Protein AF-A0A7Y2K3S7-F1 (afdb_monomer)

Sequence (158 aa):
MGVATFWIYRFSRHPQYLGWITWSYGLLIYLIRNSSLVHFKLTYEVPSSLPWLLTSLVIICVSFLEEIKMRREFPKEYETYKKQAPFLFPIPRFVSKIITFPVKILFKKEQPESGKEVAIVFFVYLGILILLSLIFNAIDLMPRSGLWGFPKNVFPYL

Solvent-accessible surface area (backbone atoms only — not comparable to full-atom values): 9152 Å² total; per-residue (Å²): 139,79,87,81,62,67,75,66,34,43,57,6,67,38,51,69,59,46,49,51,49,53,49,54,50,52,49,52,54,50,49,65,76,46,44,87,79,50,88,73,81,71,75,70,94,64,34,70,25,52,66,56,52,52,51,47,52,51,52,52,44,52,51,46,52,48,52,41,49,45,44,70,77,36,52,72,63,42,56,54,48,58,75,67,20,36,67,57,56,87,65,59,70,69,59,50,48,61,68,35,40,66,50,29,71,76,68,75,37,86,68,67,79,45,73,68,47,40,53,52,49,51,54,52,52,51,51,51,52,52,52,51,12,54,51,45,62,73,64,59,80,62,54,81,63,66,99,78,33,61,62,79,41,38,74,61,30,102

Foldseek 3Di:
DAQDCDDPCLFAVCAVLLCVLVVVQVVLQVCLVVVVVPPPPPDDPQQLCPVSVLVNLVSVLVLQVVLLVCCVVPVPRSVVSPVRYPHGGDDPPVVLCVLQVVVCVVPVDSGDNDSVSSVVNSVVVVVVLLVQLVVCVVVVPFDCDDPRHDDCRHPVRD

pLDDT: mean 76.7, std 13.2, range [39.5, 91.5]

Mean predicted aligned error: 9.4 Å

Structure (mmCIF, N/CA/C/O backbone):
data_AF-A0A7Y2K3S7-F1
#
_entry.id   AF-A0A7Y2K3S7-F1
#
loop_
_atom_site.group_PDB
_atom_site.id
_atom_site.type_symbol
_atom_site.label_atom_id
_atom_site.label_alt_id
_atom_site.label_comp_id
_atom_site.label_asym_id
_atom_site.label_entity_id
_atom_site.label_seq_id
_atom_site.pdbx_PDB_ins_code
_atom_site.Cartn_x
_atom_site.Cartn_y
_atom_site.Cartn_z
_atom_site.occupancy
_atom_site.B_iso_or_equiv
_atom_site.auth_seq_id
_atom_site.auth_comp_id
_atom_site.auth_asym_id
_atom_site.auth_atom_id
_atom_site.pdbx_PDB_model_num
ATOM 1 N N . MET A 1 1 ? -13.186 17.167 17.688 1.00 44.97 1 MET A N 1
ATOM 2 C CA . MET A 1 1 ? -12.814 16.962 16.269 1.00 44.97 1 MET A CA 1
ATOM 3 C C . MET A 1 1 ? -13.591 15.747 15.793 1.00 44.97 1 MET A C 1
ATOM 5 O O . MET A 1 1 ? -13.636 14.798 16.553 1.00 44.97 1 MET A O 1
ATOM 9 N N . GLY A 1 2 ? -14.296 15.815 14.663 1.00 57.91 2 GLY A N 1
ATOM 10 C CA . GLY A 1 2 ? -15.155 14.725 14.172 1.00 57.91 2 GLY A CA 1
ATOM 11 C C . GLY A 1 2 ? -14.556 14.029 12.951 1.00 57.91 2 GLY A C 1
ATOM 12 O O . GLY A 1 2 ? -13.647 14.564 12.316 1.00 57.91 2 GLY A O 1
ATOM 13 N N . VAL A 1 3 ? -15.065 12.846 12.610 1.00 64.31 3 VAL A N 1
ATOM 14 C CA . VAL A 1 3 ? -14.658 12.122 11.396 1.00 64.31 3 VAL A CA 1
ATOM 15 C C . VAL A 1 3 ? -15.248 12.818 10.164 1.00 64.31 3 VAL A C 1
ATOM 17 O O . VAL A 1 3 ? -16.465 12.939 10.031 1.00 64.31 3 VAL A O 1
ATOM 20 N N . ALA A 1 4 ? -14.397 13.280 9.246 1.00 65.56 4 ALA A N 1
ATOM 21 C CA . 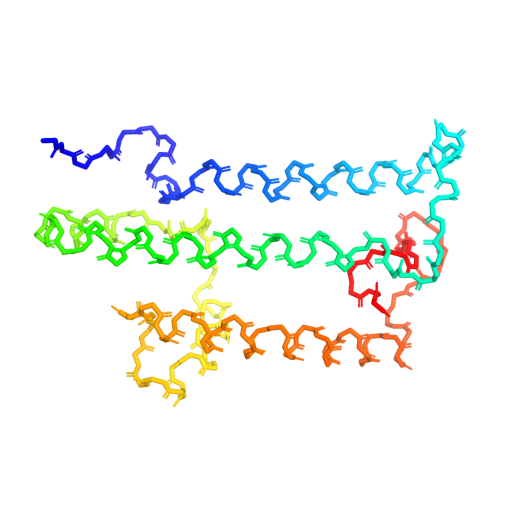ALA A 1 4 ? -14.843 13.862 7.983 1.00 65.56 4 ALA A CA 1
ATOM 22 C C . ALA A 1 4 ? -15.350 12.753 7.043 1.00 65.56 4 ALA A C 1
ATOM 24 O O . ALA A 1 4 ? -14.567 11.956 6.536 1.00 65.56 4 ALA A O 1
ATOM 25 N N . THR A 1 5 ? -16.663 12.695 6.813 1.00 66.19 5 THR A N 1
ATOM 26 C CA . THR A 1 5 ? -17.318 11.649 5.998 1.00 66.19 5 THR A CA 1
ATOM 27 C C . THR A 1 5 ? -17.875 12.157 4.663 1.00 66.19 5 THR A C 1
ATOM 29 O O . THR A 1 5 ? -18.469 11.394 3.901 1.00 66.19 5 THR A O 1
ATOM 32 N N . PHE A 1 6 ? -17.699 13.442 4.350 1.00 66.25 6 PHE A N 1
ATOM 33 C CA . PHE A 1 6 ? -18.347 14.086 3.206 1.00 66.25 6 PHE A CA 1
ATOM 34 C C . PHE A 1 6 ? -17.510 14.022 1.912 1.00 66.25 6 PHE A C 1
ATOM 36 O O . PHE A 1 6 ? -16.280 14.038 1.937 1.00 66.25 6 PHE A O 1
ATOM 43 N N . TRP A 1 7 ? -18.196 13.994 0.761 1.00 73.75 7 TRP A N 1
ATOM 44 C CA . TRP A 1 7 ? -17.620 14.023 -0.595 1.00 73.75 7 TRP A CA 1
ATOM 45 C C . TRP A 1 7 ? -16.674 12.857 -0.916 1.00 73.75 7 TRP A C 1
ATOM 47 O O . TRP A 1 7 ? -17.100 11.707 -1.002 1.00 73.75 7 TRP A O 1
ATOM 57 N N . ILE A 1 8 ? -15.394 13.154 -1.143 1.00 73.81 8 ILE A N 1
ATOM 58 C CA . ILE A 1 8 ? -14.412 12.215 -1.684 1.00 73.81 8 ILE A CA 1
ATOM 59 C C . ILE A 1 8 ? -14.048 11.130 -0.656 1.00 73.81 8 ILE A C 1
ATOM 61 O O . ILE A 1 8 ? -13.736 10.001 -1.031 1.00 73.81 8 ILE A O 1
ATOM 65 N N . TYR A 1 9 ? -14.241 11.439 0.633 1.00 73.44 9 TYR A N 1
ATOM 66 C CA . TYR A 1 9 ? -14.101 10.524 1.767 1.00 73.44 9 TYR A CA 1
ATOM 67 C C . TYR A 1 9 ? -15.151 9.396 1.782 1.00 73.44 9 TYR A C 1
ATOM 69 O O . TYR A 1 9 ? -14.940 8.352 2.391 1.00 73.44 9 TYR A O 1
ATOM 77 N N . ARG A 1 10 ? -16.266 9.537 1.049 1.00 76.00 10 ARG A N 1
ATOM 78 C CA . ARG A 1 10 ? -17.239 8.443 0.868 1.00 76.00 10 ARG A CA 1
ATOM 79 C C . ARG A 1 10 ? -16.706 7.333 -0.045 1.00 76.00 10 ARG A C 1
ATOM 81 O O . ARG A 1 10 ? -17.103 6.180 0.092 1.00 76.00 10 ARG A O 1
ATOM 88 N N . PHE A 1 11 ? -15.829 7.678 -0.988 1.00 78.06 11 PHE A N 1
ATOM 89 C CA . PHE A 1 11 ? -15.322 6.752 -2.005 1.00 78.06 11 PHE A CA 1
ATOM 90 C C . PHE A 1 11 ? -13.975 6.129 -1.635 1.00 78.06 11 PHE A C 1
ATOM 92 O O . PHE A 1 11 ? -13.633 5.066 -2.149 1.00 78.06 11 PHE A O 1
ATOM 99 N N . SER A 1 12 ? -13.221 6.778 -0.750 1.00 83.19 12 SER A N 1
ATOM 100 C CA . SER A 1 12 ? -11.910 6.344 -0.280 1.00 83.19 12 SER A CA 1
ATOM 101 C C . SER A 1 12 ? -11.660 6.920 1.105 1.00 83.19 12 SER A C 1
ATOM 103 O O . SER A 1 12 ? -11.903 8.105 1.314 1.00 83.19 12 SER A O 1
ATOM 105 N N . ARG A 1 13 ? -11.131 6.127 2.042 1.00 85.94 13 ARG A N 1
ATOM 106 C CA . ARG A 1 13 ? -10.741 6.652 3.360 1.00 85.94 13 ARG A CA 1
ATOM 107 C C . ARG A 1 13 ? -9.487 7.521 3.297 1.00 85.94 13 ARG A C 1
ATOM 109 O O . ARG A 1 13 ? -9.361 8.443 4.098 1.00 85.94 13 ARG A O 1
ATOM 116 N N . HIS A 1 14 ? -8.619 7.279 2.315 1.00 88.38 14 HIS A N 1
ATOM 117 C CA . HIS A 1 14 ? -7.379 8.026 2.105 1.00 88.38 14 HIS A CA 1
ATOM 118 C C . HIS A 1 14 ? -7.257 8.558 0.661 1.00 88.38 14 HIS A C 1
ATOM 120 O O . HIS A 1 14 ? -6.364 8.154 -0.092 1.00 88.38 14 HIS A O 1
ATOM 126 N N . PRO A 1 15 ? -8.130 9.496 0.253 1.00 86.44 15 PRO A N 1
ATOM 127 C CA . PRO A 1 15 ? -8.175 10.019 -1.114 1.00 86.44 15 PRO A CA 1
ATOM 128 C C . PRO A 1 15 ? -6.889 10.769 -1.497 1.00 86.44 15 PRO A C 1
ATOM 130 O O . PRO A 1 15 ? -6.443 10.685 -2.639 1.00 86.44 15 PRO A O 1
ATOM 133 N N . GLN A 1 16 ? -6.251 11.449 -0.537 1.00 88.19 16 GLN A N 1
ATOM 134 C CA . GLN A 1 16 ? -4.976 12.144 -0.736 1.00 88.19 16 GLN A CA 1
ATOM 135 C C . GLN A 1 16 ? -3.846 11.167 -1.085 1.00 88.19 16 GLN A C 1
ATOM 137 O O . GLN A 1 16 ? -3.090 11.398 -2.028 1.00 88.19 16 GLN A O 1
ATOM 142 N N . TYR A 1 17 ? -3.756 10.054 -0.356 1.00 89.69 17 TYR A N 1
ATOM 143 C CA . TYR A 1 17 ? -2.744 9.025 -0.587 1.00 89.69 17 TYR A CA 1
ATOM 144 C C . TYR A 1 17 ? -2.968 8.293 -1.905 1.00 89.69 17 TYR A C 1
ATOM 146 O O . TYR A 1 17 ? -2.016 8.091 -2.658 1.00 89.69 17 TYR A O 1
ATOM 154 N N . LEU A 1 18 ? -4.224 7.988 -2.240 1.00 87.56 18 LEU A N 1
ATOM 155 C CA . LEU A 1 18 ? -4.569 7.441 -3.550 1.00 87.56 18 LEU A CA 1
ATOM 156 C C . LEU A 1 18 ? -4.161 8.389 -4.687 1.00 87.56 18 LEU A C 1
ATOM 158 O O . LEU A 1 18 ? -3.560 7.950 -5.670 1.00 87.56 18 LEU A O 1
ATOM 162 N N . GLY A 1 19 ? -4.474 9.680 -4.547 1.00 87.81 19 GLY A N 1
ATOM 163 C CA . GLY A 1 19 ? -4.106 10.705 -5.519 1.00 87.81 19 GLY A CA 1
ATOM 164 C C . GLY A 1 19 ? -2.596 10.780 -5.714 1.00 87.81 19 GLY A C 1
ATOM 165 O O . GLY A 1 19 ? -2.127 10.777 -6.848 1.00 87.81 19 GLY A O 1
ATOM 166 N N . TRP A 1 20 ? -1.829 10.751 -4.623 1.00 89.69 20 TRP A N 1
ATOM 167 C CA . TRP A 1 20 ? -0.371 10.814 -4.678 1.00 89.69 20 TRP A CA 1
ATOM 168 C C . TRP A 1 20 ? 0.256 9.595 -5.363 1.00 89.69 20 TRP A C 1
ATOM 170 O O . TRP A 1 20 ? 1.108 9.755 -6.238 1.00 89.69 20 TRP A O 1
ATOM 180 N N . ILE A 1 21 ? -0.208 8.383 -5.040 1.00 89.38 21 ILE A N 1
ATOM 181 C CA . ILE A 1 21 ? 0.256 7.141 -5.684 1.00 89.38 21 ILE A CA 1
ATOM 182 C C . ILE A 1 21 ? -0.069 7.163 -7.185 1.00 89.38 21 ILE A C 1
ATOM 184 O O . ILE A 1 21 ? 0.798 6.890 -8.012 1.00 89.38 21 ILE A O 1
ATOM 188 N N . THR A 1 22 ? -1.297 7.541 -7.548 1.00 87.56 22 THR A N 1
ATOM 189 C CA . THR A 1 22 ? -1.754 7.541 -8.949 1.00 87.56 22 THR A CA 1
ATOM 190 C C . THR A 1 22 ? -1.030 8.600 -9.779 1.00 87.56 22 THR A C 1
ATOM 192 O O . THR A 1 22 ? -0.555 8.318 -10.878 1.00 87.56 22 THR A O 1
ATOM 195 N N . TRP A 1 23 ? -0.906 9.816 -9.244 1.00 90.38 23 TRP A N 1
ATOM 196 C CA . TRP A 1 23 ? -0.234 10.923 -9.917 1.00 90.38 23 TRP A CA 1
ATOM 197 C C . TRP A 1 23 ? 1.261 10.652 -10.102 1.00 90.38 23 TRP A C 1
ATOM 199 O O . TRP A 1 23 ? 1.772 10.782 -11.214 1.00 90.38 23 TRP A O 1
ATOM 209 N N . SER A 1 24 ? 1.955 10.208 -9.048 1.00 86.75 24 SER A N 1
ATOM 210 C CA . SER A 1 24 ? 3.390 9.899 -9.119 1.00 86.75 24 SER A CA 1
ATOM 211 C C . SER A 1 24 ? 3.692 8.734 -10.066 1.00 86.75 24 SER A C 1
ATOM 213 O O . SER A 1 24 ? 4.703 8.764 -10.765 1.00 86.75 24 SER A O 1
ATOM 215 N N . TYR A 1 25 ? 2.795 7.746 -10.162 1.00 85.62 25 TYR A N 1
ATOM 216 C CA . TYR A 1 25 ? 2.914 6.656 -11.132 1.00 85.62 25 TYR A CA 1
ATOM 217 C C . TYR A 1 25 ? 2.729 7.139 -12.574 1.00 85.62 25 TYR A C 1
ATOM 219 O O . TYR A 1 25 ? 3.511 6.789 -13.459 1.00 85.62 25 TYR A O 1
ATOM 227 N N . GLY A 1 26 ? 1.723 7.988 -12.814 1.00 84.88 26 GLY A N 1
ATOM 228 C CA . GLY A 1 26 ? 1.506 8.608 -14.121 1.00 84.88 26 GLY A CA 1
ATOM 229 C C . GLY A 1 26 ? 2.706 9.447 -14.561 1.00 84.88 26 GLY A C 1
ATOM 230 O O . GLY A 1 26 ? 3.149 9.340 -15.704 1.00 84.88 26 GLY A O 1
ATOM 231 N N . LEU A 1 27 ? 3.286 10.214 -13.632 1.00 83.31 27 LEU A N 1
ATOM 232 C CA . LEU A 1 27 ? 4.503 10.984 -13.869 1.00 83.31 27 LEU A CA 1
ATOM 233 C C . LEU A 1 27 ? 5.694 10.071 -14.202 1.00 83.31 27 LEU A C 1
ATOM 235 O O . LEU A 1 27 ? 6.400 10.338 -15.171 1.00 83.31 27 LEU A O 1
ATOM 239 N N . LEU A 1 28 ? 5.884 8.969 -13.469 1.00 81.06 28 LEU A N 1
ATOM 240 C CA . LEU A 1 28 ? 6.934 7.980 -13.746 1.00 81.06 28 LEU A CA 1
ATOM 241 C C . LEU A 1 28 ? 6.829 7.429 -15.178 1.00 81.06 28 LEU A C 1
ATOM 243 O O . LEU A 1 28 ? 7.814 7.430 -15.916 1.00 81.06 28 LEU A O 1
ATOM 247 N N . ILE A 1 29 ? 5.630 7.011 -15.598 1.00 76.94 29 ILE A N 1
ATOM 248 C CA . ILE A 1 29 ? 5.390 6.513 -16.963 1.00 76.94 29 ILE A CA 1
ATOM 249 C C . ILE A 1 29 ? 5.665 7.607 -17.999 1.00 76.94 29 ILE A C 1
ATOM 251 O O . ILE A 1 29 ? 6.311 7.344 -19.017 1.00 76.94 29 ILE A O 1
ATOM 255 N N . TYR A 1 30 ? 5.180 8.825 -17.750 1.00 78.50 30 TYR A N 1
ATOM 256 C CA . TYR A 1 30 ? 5.348 9.954 -18.660 1.00 78.50 30 TYR A CA 1
ATOM 257 C C . TYR A 1 30 ? 6.825 10.298 -18.874 1.00 78.50 30 TYR A C 1
ATOM 259 O O . TYR A 1 30 ? 7.251 10.448 -20.019 1.00 78.50 30 TYR A O 1
ATOM 267 N N . LEU A 1 31 ? 7.617 10.372 -17.801 1.00 75.00 31 LEU A N 1
ATOM 268 C CA . LEU A 1 31 ? 9.043 10.702 -17.873 1.00 75.00 31 LEU A CA 1
ATOM 269 C C . LEU A 1 31 ? 9.845 9.614 -18.593 1.00 75.00 31 LEU A C 1
ATOM 271 O O . LEU A 1 31 ? 10.721 9.926 -19.395 1.00 75.00 31 LEU A O 1
ATOM 275 N N . ILE A 1 32 ? 9.522 8.340 -18.358 1.00 71.69 32 ILE A N 1
ATOM 276 C CA . ILE A 1 32 ? 10.221 7.218 -18.996 1.00 71.69 32 ILE A CA 1
ATOM 277 C C . ILE A 1 32 ? 9.894 7.132 -20.494 1.00 71.69 32 ILE A C 1
ATOM 279 O O . ILE A 1 32 ? 10.790 6.876 -21.301 1.00 71.69 32 ILE A O 1
ATOM 283 N N . ARG A 1 33 ? 8.636 7.383 -20.890 1.00 70.50 33 ARG A N 1
ATOM 284 C CA . ARG A 1 33 ? 8.243 7.415 -22.312 1.00 70.50 33 ARG A 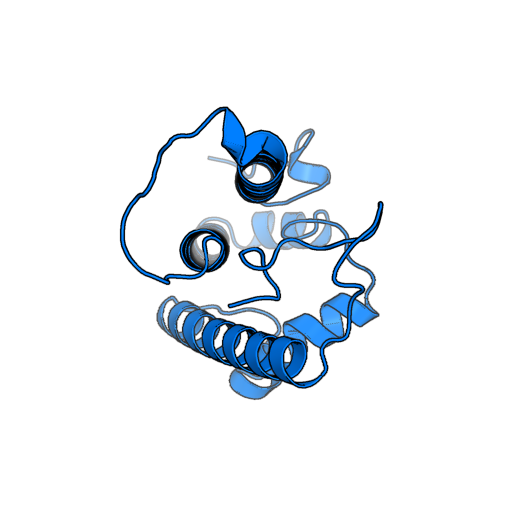CA 1
ATOM 285 C C . ARG A 1 33 ? 8.795 8.630 -23.054 1.00 70.50 33 ARG A C 1
ATOM 287 O O . ARG A 1 33 ? 9.147 8.502 -24.220 1.00 70.50 33 ARG A O 1
ATOM 294 N N . ASN A 1 34 ? 8.895 9.778 -22.390 1.00 68.69 34 ASN A N 1
ATOM 295 C CA . ASN A 1 34 ? 9.386 11.028 -22.975 1.00 68.69 34 ASN A CA 1
ATOM 296 C C . ASN A 1 34 ? 10.827 11.331 -22.543 1.00 68.69 34 ASN A C 1
ATOM 298 O O . ASN A 1 34 ? 11.191 12.487 -22.341 1.00 68.69 34 ASN A O 1
ATOM 302 N N . SER A 1 35 ? 11.651 10.291 -22.400 1.00 60.00 35 SER A N 1
ATOM 303 C CA . SER A 1 35 ? 13.024 10.355 -21.878 1.00 60.00 35 SER A CA 1
ATOM 304 C C . SER A 1 35 ? 13.983 11.246 -22.685 1.00 60.00 35 SER A C 1
ATOM 306 O O . SER A 1 35 ? 15.072 11.551 -22.206 1.00 60.00 35 SER A O 1
ATOM 308 N N . SER A 1 36 ? 13.574 11.748 -23.857 1.00 54.88 36 SER A N 1
ATOM 309 C CA . SER A 1 36 ? 14.268 12.830 -24.569 1.00 54.88 36 SER A CA 1
ATOM 310 C C . SER A 1 36 ? 14.196 14.188 -23.854 1.00 54.88 36 SER A C 1
ATOM 312 O O . SER A 1 36 ? 15.077 15.016 -24.054 1.00 54.88 36 SER A O 1
ATOM 314 N N . LEU A 1 37 ? 13.187 14.426 -23.006 1.00 50.19 37 LEU A N 1
ATOM 315 C CA . LEU A 1 37 ? 13.007 15.676 -22.250 1.00 50.19 37 LEU A CA 1
ATOM 316 C C . LEU A 1 37 ? 13.807 15.712 -20.942 1.00 50.19 37 LEU A C 1
ATOM 318 O O . LEU A 1 37 ? 13.932 16.762 -20.316 1.00 50.19 37 LEU A O 1
ATOM 322 N N . VAL A 1 38 ? 14.332 14.568 -20.506 1.00 51.97 38 VAL A N 1
ATOM 323 C CA . VAL A 1 38 ? 14.951 14.409 -19.194 1.00 51.97 38 VAL A CA 1
ATOM 324 C C . VAL A 1 38 ? 16.323 13.780 -19.394 1.00 51.97 38 VAL A C 1
ATOM 326 O O . VAL A 1 38 ? 16.506 12.575 -19.268 1.00 51.97 38 VAL A O 1
ATOM 329 N N . HIS A 1 39 ? 17.327 14.621 -19.655 1.00 47.97 39 HIS A N 1
ATOM 330 C CA . HIS A 1 39 ? 18.753 14.259 -19.616 1.00 47.97 39 HIS A CA 1
ATOM 331 C C . HIS A 1 39 ? 19.246 13.911 -18.198 1.00 47.97 39 HIS A C 1
ATOM 333 O O . HIS A 1 39 ? 20.417 14.088 -17.867 1.00 47.97 39 HIS A O 1
ATOM 339 N N . PHE A 1 40 ? 18.370 13.415 -17.328 1.00 48.53 40 PHE A N 1
ATOM 340 C CA . PHE A 1 40 ? 18.725 12.965 -15.996 1.00 48.53 40 PHE A CA 1
ATOM 341 C C . PHE A 1 40 ? 19.311 11.556 -16.122 1.00 48.53 40 PHE A C 1
ATOM 343 O O . PHE A 1 40 ? 18.688 10.553 -15.785 1.00 48.53 40 PHE A O 1
ATOM 350 N N . LYS A 1 41 ? 20.550 11.485 -16.627 1.00 46.19 41 LYS A N 1
ATOM 351 C CA . LYS A 1 41 ? 21.474 10.363 -16.405 1.00 46.19 41 LYS A CA 1
ATOM 352 C C . LYS A 1 41 ? 21.868 10.338 -14.921 1.00 46.19 41 LYS A C 1
ATOM 354 O O . LYS A 1 41 ? 23.046 10.444 -14.584 1.00 46.19 41 LYS A O 1
ATOM 359 N N . LEU A 1 42 ? 20.893 10.249 -14.017 1.00 45.66 42 LEU A N 1
ATOM 360 C CA . LEU A 1 42 ? 21.179 9.999 -12.613 1.00 45.66 42 LEU A CA 1
ATOM 361 C C . LEU A 1 42 ? 21.460 8.506 -12.465 1.00 45.66 42 LEU A C 1
ATOM 363 O O . LEU A 1 42 ? 20.567 7.693 -12.277 1.00 45.66 42 LEU A O 1
ATOM 367 N N . THR A 1 43 ? 22.725 8.194 -12.726 1.00 39.50 43 THR A N 1
ATOM 368 C CA . THR A 1 43 ? 23.578 7.325 -11.920 1.00 39.50 43 THR A CA 1
ATOM 369 C C . THR A 1 43 ? 22.947 6.050 -11.348 1.00 39.50 43 THR A C 1
ATOM 371 O O . THR A 1 43 ? 22.126 6.091 -10.438 1.00 39.50 43 THR A O 1
ATOM 374 N N . TYR A 1 44 ? 23.526 4.931 -11.791 1.00 39.84 44 TYR A N 1
ATOM 375 C CA . TYR A 1 44 ? 23.322 3.547 -11.363 1.00 39.84 44 TYR A CA 1
ATOM 376 C C . TYR A 1 44 ? 22.066 2.864 -11.894 1.00 39.84 44 TYR A C 1
ATOM 378 O O . TYR A 1 44 ? 20.991 3.439 -11.984 1.00 39.84 44 TYR A O 1
ATOM 386 N N . GLU A 1 45 ? 22.256 1.592 -12.236 1.00 49.00 45 GLU A N 1
ATOM 387 C CA . GLU A 1 45 ? 21.315 0.584 -12.735 1.00 49.00 45 GLU A CA 1
ATOM 388 C C . GLU A 1 45 ? 20.165 0.285 -11.753 1.00 49.00 45 GLU A C 1
ATOM 390 O O . GLU A 1 45 ? 19.638 -0.821 -11.716 1.00 49.00 45 GLU A O 1
ATOM 395 N N . VAL A 1 46 ? 19.783 1.248 -10.910 1.00 47.62 46 VAL A N 1
ATOM 396 C CA . VAL A 1 46 ? 18.626 1.143 -10.037 1.00 47.62 46 VAL A CA 1
ATOM 397 C C . VAL A 1 46 ? 17.387 1.225 -10.933 1.00 47.62 46 VAL A C 1
ATOM 399 O O . VAL A 1 46 ? 17.194 2.234 -11.622 1.00 47.62 46 VAL A O 1
ATOM 402 N N . PRO A 1 47 ? 16.525 0.199 -10.932 1.00 56.97 47 PRO A N 1
ATOM 403 C CA . PRO A 1 47 ? 15.264 0.234 -11.654 1.00 56.97 47 PRO A CA 1
ATOM 404 C C . PRO A 1 47 ? 14.496 1.490 -11.260 1.00 56.97 47 PRO A C 1
ATOM 406 O O . PRO A 1 47 ? 14.225 1.713 -10.076 1.00 56.97 47 PRO A O 1
ATOM 409 N N . SER A 1 48 ? 14.143 2.324 -12.240 1.00 63.78 48 SER A N 1
ATOM 410 C CA . SER A 1 48 ? 13.542 3.642 -11.991 1.00 63.78 48 SER A CA 1
ATOM 411 C C . SER A 1 48 ? 12.227 3.572 -11.193 1.00 63.78 48 SER A C 1
ATOM 413 O O . SER A 1 48 ? 11.800 4.573 -10.621 1.00 63.78 48 SER A O 1
ATOM 415 N N . SER A 1 49 ? 11.608 2.393 -11.079 1.00 73.62 49 SER A N 1
ATOM 416 C CA . SER A 1 49 ? 10.427 2.129 -10.255 1.00 73.62 49 SER A CA 1
ATOM 417 C C . SER A 1 49 ? 10.671 1.686 -8.816 1.00 73.62 49 SER A C 1
ATOM 419 O O . SER A 1 49 ? 9.711 1.725 -8.046 1.00 73.62 49 SER A O 1
ATOM 421 N N . LEU A 1 50 ? 11.881 1.279 -8.410 1.00 76.44 50 LEU A N 1
ATOM 422 C CA . LEU A 1 50 ? 12.146 0.903 -7.009 1.00 76.44 50 LEU A CA 1
ATOM 423 C C . LEU A 1 50 ? 11.825 2.050 -6.032 1.00 76.44 50 LEU A C 1
ATOM 425 O O . LEU A 1 50 ? 11.092 1.812 -5.067 1.00 76.44 50 LEU A O 1
ATOM 429 N N . PRO A 1 51 ? 12.277 3.300 -6.276 1.00 80.75 51 PRO A N 1
ATOM 430 C CA . PRO A 1 51 ? 11.923 4.431 -5.419 1.00 80.75 51 PRO A CA 1
ATOM 431 C C . PRO A 1 51 ? 10.411 4.681 -5.358 1.00 80.75 51 PRO A C 1
ATOM 433 O O . PRO A 1 51 ? 9.868 4.991 -4.297 1.00 80.75 51 PRO A O 1
ATOM 436 N N . TRP A 1 52 ? 9.705 4.506 -6.477 1.00 85.62 52 TRP A N 1
ATOM 437 C CA . TRP A 1 52 ? 8.251 4.662 -6.522 1.00 85.62 52 TRP A CA 1
ATOM 438 C C . TRP A 1 52 ? 7.522 3.560 -5.732 1.00 85.62 52 TRP A C 1
ATOM 440 O O . TRP A 1 52 ? 6.573 3.833 -4.997 1.00 85.62 52 TRP A O 1
ATOM 450 N N . LEU A 1 53 ? 7.989 2.313 -5.827 1.00 85.94 53 LEU A N 1
ATOM 451 C CA . LEU A 1 53 ? 7.420 1.182 -5.096 1.00 85.94 53 LEU A CA 1
ATOM 452 C C . LEU A 1 53 ? 7.622 1.336 -3.585 1.00 85.94 53 LEU A C 1
ATOM 454 O O . LEU A 1 53 ? 6.677 1.173 -2.814 1.00 85.94 53 LEU A O 1
ATOM 458 N N . LEU A 1 54 ? 8.832 1.718 -3.167 1.00 87.25 54 LEU A N 1
ATOM 459 C CA . LEU A 1 54 ? 9.145 1.994 -1.766 1.00 87.25 54 LEU A CA 1
ATOM 460 C C . LEU A 1 54 ? 8.300 3.144 -1.216 1.00 87.25 54 LEU A C 1
ATOM 462 O O . LEU A 1 54 ? 7.701 3.001 -0.153 1.00 87.25 54 LEU A O 1
ATOM 466 N N . THR A 1 55 ? 8.199 4.261 -1.941 1.00 88.31 55 THR A N 1
ATOM 467 C CA . THR A 1 55 ? 7.381 5.401 -1.497 1.00 88.31 55 THR A CA 1
ATOM 468 C C . THR A 1 55 ? 5.900 5.034 -1.409 1.00 88.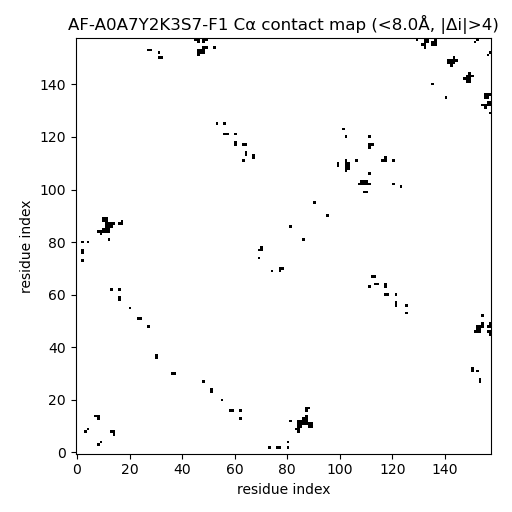31 55 THR A C 1
ATOM 470 O O . THR A 1 55 ? 5.262 5.358 -0.410 1.00 88.31 55 THR A O 1
ATOM 473 N N . SER A 1 56 ? 5.367 4.275 -2.369 1.00 90.00 56 SER A N 1
ATOM 474 C CA . SER A 1 56 ? 3.983 3.778 -2.335 1.00 90.00 56 SER A CA 1
ATOM 475 C C . SER A 1 56 ? 3.718 2.866 -1.133 1.00 90.00 56 SER A C 1
ATOM 477 O O . SER A 1 56 ? 2.710 3.033 -0.444 1.00 90.00 56 SER A O 1
ATOM 479 N N . LEU A 1 57 ? 4.635 1.942 -0.824 1.00 90.12 57 LEU A N 1
ATOM 480 C CA . LEU A 1 57 ? 4.538 1.092 0.366 1.00 90.12 57 LEU A CA 1
ATOM 481 C C . LEU A 1 57 ? 4.582 1.912 1.659 1.00 90.12 57 LEU A C 1
ATOM 483 O O . LEU A 1 57 ? 3.772 1.678 2.555 1.00 90.12 57 LEU A O 1
ATOM 487 N N . VAL A 1 58 ? 5.475 2.901 1.749 1.00 90.75 58 VAL A N 1
ATOM 488 C CA . VAL A 1 58 ? 5.557 3.798 2.911 1.00 90.75 58 VAL A CA 1
ATOM 489 C C . VAL A 1 58 ? 4.249 4.566 3.099 1.00 90.75 58 VAL A C 1
ATOM 491 O O . VAL A 1 58 ? 3.740 4.620 4.215 1.00 90.75 58 VAL A O 1
ATOM 494 N N . ILE A 1 59 ? 3.657 5.099 2.028 1.00 91.50 59 ILE A N 1
ATOM 495 C CA . ILE A 1 59 ? 2.367 5.804 2.085 1.00 91.50 59 ILE A CA 1
ATOM 496 C C . ILE A 1 59 ? 1.257 4.883 2.610 1.00 91.50 59 ILE A C 1
ATOM 498 O O . ILE A 1 59 ? 0.465 5.287 3.465 1.00 91.50 59 ILE A O 1
ATOM 502 N N . ILE A 1 60 ? 1.212 3.629 2.153 1.00 89.88 60 ILE A N 1
ATOM 503 C CA . ILE A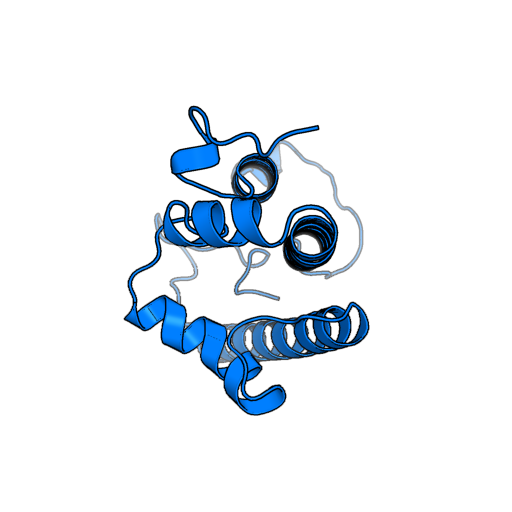 1 60 ? 0.256 2.630 2.653 1.00 89.88 60 ILE A CA 1
ATOM 504 C C . ILE A 1 60 ? 0.488 2.357 4.148 1.00 89.88 60 ILE A C 1
ATOM 506 O O . ILE A 1 60 ? -0.468 2.297 4.921 1.00 89.88 60 ILE A O 1
ATOM 510 N N . CYS A 1 61 ? 1.742 2.245 4.589 1.00 89.31 61 CYS A N 1
ATOM 511 C CA . CYS A 1 61 ? 2.075 2.075 6.004 1.00 89.31 61 CYS A CA 1
ATOM 512 C C . CYS A 1 61 ? 1.651 3.274 6.857 1.00 89.31 61 CYS A C 1
ATOM 514 O O . CYS A 1 61 ? 1.074 3.082 7.926 1.00 89.31 61 CYS A O 1
ATOM 516 N N . VAL A 1 62 ? 1.878 4.500 6.380 1.00 91.50 62 VAL A N 1
ATOM 517 C CA . VAL A 1 62 ? 1.403 5.723 7.045 1.00 91.50 62 VAL A CA 1
ATOM 518 C C . VAL A 1 62 ? -0.122 5.714 7.150 1.00 91.50 62 VAL A C 1
ATOM 520 O O . VAL A 1 62 ? -0.655 5.967 8.227 1.00 91.50 62 VAL A O 1
ATOM 523 N N . SER A 1 63 ? -0.819 5.310 6.085 1.00 90.25 63 SER A N 1
ATOM 524 C CA . SER A 1 63 ? -2.282 5.162 6.085 1.00 90.25 63 SER A CA 1
ATOM 525 C C . SER A 1 63 ? -2.756 4.195 7.180 1.00 90.25 63 SER A C 1
ATOM 527 O O . SER A 1 63 ? -3.691 4.500 7.915 1.00 90.25 63 SER A O 1
ATOM 529 N N . PHE A 1 64 ? -2.081 3.051 7.359 1.00 89.75 64 PHE A N 1
ATOM 530 C CA . PHE A 1 64 ? -2.405 2.117 8.445 1.00 89.75 64 PHE A CA 1
ATOM 531 C C . PHE A 1 64 ? -2.166 2.711 9.837 1.00 89.75 64 PHE A C 1
ATOM 533 O O . PHE A 1 64 ? -2.976 2.498 10.739 1.00 89.75 64 PHE A O 1
ATOM 540 N N . LEU A 1 65 ? -1.077 3.459 10.031 1.00 89.38 6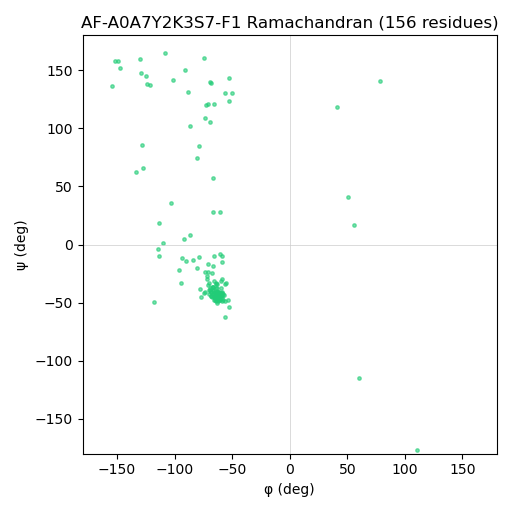5 LEU A N 1
ATOM 541 C CA . LEU A 1 65 ? -0.807 4.128 11.307 1.00 89.38 65 LEU A CA 1
ATOM 542 C C . LEU A 1 65 ? -1.881 5.174 11.633 1.00 89.38 65 LEU A C 1
ATOM 544 O O . LEU A 1 65 ? -2.292 5.288 12.790 1.00 89.38 65 LEU A O 1
ATOM 548 N N . GLU A 1 66 ? -2.377 5.890 10.625 1.00 88.00 66 GLU A N 1
ATOM 549 C CA . GLU A 1 66 ? -3.510 6.800 10.782 1.00 88.00 66 GLU A CA 1
ATOM 550 C C . GLU A 1 66 ? -4.804 6.066 11.138 1.00 88.00 66 GLU A C 1
ATOM 552 O O . GLU A 1 66 ? -5.495 6.506 12.055 1.00 88.00 66 GLU A O 1
ATOM 557 N N . GLU A 1 67 ? -5.122 4.930 10.499 1.00 88.31 67 GLU A N 1
ATOM 558 C CA . GLU A 1 67 ? -6.296 4.123 10.876 1.00 88.31 67 GLU A CA 1
ATOM 559 C C . GLU A 1 67 ? -6.206 3.656 12.337 1.00 88.31 67 GLU A C 1
ATOM 561 O O . GLU A 1 67 ? -7.188 3.731 13.079 1.00 88.31 67 GLU A O 1
ATOM 566 N N . ILE A 1 68 ? -5.022 3.218 12.783 1.00 88.38 68 ILE A N 1
ATOM 567 C CA . ILE A 1 68 ? -4.783 2.814 14.176 1.00 88.38 68 ILE A CA 1
ATOM 568 C C . ILE A 1 68 ? -5.011 3.997 15.125 1.00 88.38 68 ILE A C 1
ATOM 570 O O . ILE A 1 68 ? -5.653 3.830 16.165 1.00 88.38 68 ILE A O 1
ATOM 574 N N . LYS A 1 69 ? -4.513 5.190 14.781 1.00 89.38 69 LYS A N 1
ATOM 575 C CA . LYS A 1 69 ? -4.712 6.408 15.578 1.00 89.38 69 LYS A CA 1
ATOM 576 C C . LYS A 1 69 ? -6.193 6.795 15.644 1.00 89.38 69 LYS A C 1
ATOM 578 O O . LYS A 1 69 ? -6.723 6.974 16.737 1.00 89.38 69 LYS A O 1
ATOM 583 N N . MET A 1 70 ? -6.881 6.827 14.505 1.00 86.94 70 MET A N 1
ATOM 584 C CA . MET A 1 70 ? -8.302 7.184 14.420 1.00 86.94 70 MET A CA 1
ATOM 585 C C . MET A 1 70 ? -9.199 6.192 15.159 1.00 86.94 70 MET A C 1
ATOM 587 O O . MET A 1 70 ? -10.144 6.596 15.832 1.00 86.94 70 MET A O 1
ATOM 591 N N . ARG A 1 71 ? -8.881 4.895 15.112 1.00 87.25 71 ARG A N 1
ATOM 592 C CA . ARG A 1 71 ? -9.604 3.869 15.875 1.00 87.25 71 ARG A CA 1
ATOM 593 C C . ARG A 1 71 ? -9.430 4.029 17.387 1.00 87.25 71 ARG A C 1
ATOM 595 O O . ARG A 1 71 ? -10.346 3.693 18.132 1.00 87.25 71 ARG A O 1
ATOM 602 N N . ARG A 1 72 ? -8.275 4.534 17.841 1.00 87.12 72 ARG A N 1
ATOM 603 C CA . ARG A 1 72 ? -8.018 4.834 19.260 1.00 87.12 72 ARG A CA 1
ATOM 604 C C . ARG A 1 72 ? -8.744 6.095 19.721 1.00 87.12 72 ARG A C 1
ATOM 606 O O . ARG A 1 72 ? -9.290 6.094 20.816 1.00 87.12 72 ARG A O 1
ATOM 613 N N . GLU A 1 73 ? -8.752 7.143 18.900 1.00 88.50 73 GLU A N 1
ATOM 614 C CA . GLU A 1 73 ? -9.369 8.430 19.247 1.00 88.50 73 GLU A CA 1
ATOM 615 C C . GLU A 1 73 ? -10.904 8.405 19.117 1.00 88.50 73 GLU A C 1
ATOM 617 O O . GLU A 1 73 ? -11.598 8.942 19.978 1.00 88.50 73 GLU A O 1
ATOM 622 N N . PHE A 1 74 ? -11.449 7.731 18.095 1.00 88.31 74 PHE A N 1
ATOM 623 C CA . PHE A 1 74 ? -12.884 7.732 17.768 1.00 88.31 74 PHE A CA 1
ATOM 624 C C . PHE A 1 74 ? -13.437 6.321 17.490 1.00 88.31 74 PHE A C 1
ATOM 626 O O . PHE A 1 74 ? -13.930 6.051 16.393 1.00 88.31 74 PHE A O 1
ATOM 633 N N . PRO A 1 75 ? -13.423 5.392 18.462 1.00 85.44 75 PRO A N 1
ATOM 634 C CA . PRO A 1 75 ? -13.723 3.979 18.217 1.00 85.44 75 PRO A CA 1
ATOM 635 C C . PRO A 1 75 ? -15.117 3.722 17.621 1.00 85.44 75 PRO A C 1
ATOM 637 O O . PRO A 1 75 ? -15.253 2.918 16.704 1.00 85.44 75 PRO A O 1
ATOM 640 N N . LYS A 1 76 ? -16.171 4.402 18.094 1.00 85.75 76 LYS A N 1
ATOM 641 C CA . LYS A 1 76 ? -17.550 4.169 17.609 1.00 85.75 76 LYS A CA 1
ATOM 642 C C . LYS A 1 76 ? -17.820 4.811 16.244 1.00 85.75 76 LYS A C 1
ATOM 644 O O . LYS A 1 76 ? -18.415 4.187 15.362 1.00 85.75 76 LYS A O 1
ATOM 649 N N . GLU A 1 77 ? -17.388 6.057 16.070 1.00 85.12 77 GLU A N 1
ATOM 650 C CA . GLU A 1 77 ? -17.597 6.820 14.835 1.00 85.12 77 GLU A CA 1
ATOM 651 C C . GLU A 1 77 ? -16.755 6.250 13.689 1.00 85.12 77 GLU A C 1
ATOM 653 O O . GLU A 1 77 ? -17.260 6.049 12.583 1.00 85.12 77 GLU A O 1
ATOM 658 N N . TYR A 1 78 ? -15.498 5.897 13.968 1.00 84.75 78 TYR A N 1
ATOM 659 C CA . TYR A 1 78 ? -14.584 5.367 12.966 1.00 84.75 78 TYR A CA 1
ATOM 660 C C . TYR A 1 78 ? -14.976 3.965 12.484 1.00 84.75 78 TYR A C 1
ATOM 662 O O . TYR A 1 78 ? -14.930 3.701 11.285 1.00 84.75 78 TYR A O 1
ATOM 670 N N . GLU A 1 79 ? -15.445 3.075 13.367 1.00 84.94 79 GLU A N 1
ATOM 671 C CA . GLU A 1 79 ? -15.965 1.759 12.954 1.00 84.94 79 GLU A CA 1
ATOM 672 C C . GLU A 1 79 ? -17.208 1.890 12.058 1.00 84.94 79 GLU A C 1
ATOM 674 O O . GLU A 1 79 ? -17.395 1.116 11.117 1.00 84.94 79 GLU A O 1
ATOM 679 N N . THR A 1 80 ? -18.044 2.902 12.303 1.00 85.75 80 THR A N 1
ATOM 680 C CA . THR A 1 80 ? -19.200 3.200 11.445 1.00 8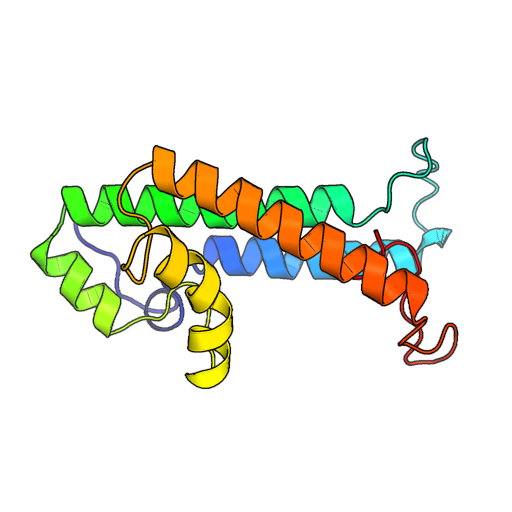5.75 80 THR A CA 1
ATOM 681 C C . THR A 1 80 ? -18.745 3.703 10.075 1.00 85.75 80 THR A C 1
ATOM 683 O O . THR A 1 80 ? -19.222 3.217 9.051 1.00 85.75 80 THR A O 1
ATOM 686 N N . TYR A 1 81 ? -17.767 4.609 10.040 1.00 83.12 81 TYR A N 1
ATOM 687 C CA . TYR A 1 81 ? -17.183 5.124 8.802 1.00 83.12 81 TYR A CA 1
ATOM 688 C C . TYR A 1 81 ? -16.469 4.037 7.980 1.00 83.12 81 TYR A C 1
ATOM 690 O O . TYR A 1 81 ? -16.653 3.940 6.765 1.00 83.12 81 TYR A O 1
ATOM 698 N N . LYS A 1 82 ? -15.728 3.140 8.638 1.00 83.62 82 LYS A N 1
ATOM 699 C CA . LYS A 1 82 ? -15.015 2.020 8.008 1.00 83.62 82 LYS A CA 1
ATOM 700 C C . LYS A 1 82 ? -15.945 1.061 7.259 1.00 83.62 82 LYS A C 1
ATOM 702 O O . LYS A 1 82 ? -15.536 0.484 6.253 1.00 83.62 82 LYS A O 1
ATOM 707 N N . LYS A 1 83 ? -17.192 0.907 7.720 1.00 83.31 83 LYS A N 1
ATOM 708 C CA . LYS A 1 83 ? -18.228 0.115 7.031 1.00 83.31 83 LYS A CA 1
ATOM 709 C C . LYS A 1 83 ? -18.778 0.801 5.778 1.00 83.31 83 LYS A C 1
ATOM 711 O O . LYS A 1 83 ? -19.315 0.117 4.913 1.00 83.31 83 LYS A O 1
ATOM 716 N N . GLN A 1 84 ? -18.675 2.126 5.692 1.00 82.62 84 GLN A N 1
ATOM 717 C CA . GLN A 1 84 ? -19.260 2.928 4.616 1.00 82.62 84 GLN A CA 1
ATOM 718 C C . GLN A 1 84 ? -18.276 3.212 3.476 1.00 82.62 84 GLN A C 1
ATOM 720 O O . GLN A 1 84 ? -18.702 3.274 2.325 1.00 82.62 84 GLN A O 1
ATOM 725 N N . ALA A 1 85 ? -16.983 3.362 3.778 1.00 81.44 85 ALA A N 1
ATOM 726 C CA . ALA A 1 85 ? -15.959 3.730 2.801 1.00 81.44 85 ALA A CA 1
ATOM 727 C C . ALA A 1 85 ? -14.842 2.670 2.709 1.00 81.44 85 ALA A C 1
ATOM 729 O O . ALA A 1 85 ? -14.378 2.188 3.746 1.00 81.44 85 ALA A O 1
ATOM 730 N N . PRO A 1 86 ? -14.364 2.309 1.501 1.00 83.19 86 PRO A N 1
ATOM 731 C CA . PRO A 1 86 ? -13.230 1.401 1.320 1.00 83.19 86 PRO A CA 1
ATOM 732 C C . PRO A 1 86 ? -11.894 2.090 1.650 1.00 83.19 86 PRO A C 1
ATOM 734 O O . PRO A 1 86 ? -11.796 3.312 1.628 1.00 83.19 86 PRO A O 1
ATOM 737 N N . PHE A 1 87 ? -10.843 1.307 1.923 1.00 83.50 87 PHE A N 1
ATOM 738 C CA . PHE A 1 87 ? -9.531 1.817 2.360 1.00 83.50 87 PHE A CA 1
ATOM 739 C C . PHE A 1 87 ? -8.906 2.834 1.389 1.00 83.50 87 PHE A C 1
ATOM 741 O O . PHE A 1 87 ? -8.731 3.997 1.744 1.00 83.50 87 PHE A O 1
ATOM 748 N N . LEU A 1 88 ? -8.616 2.409 0.154 1.00 82.19 88 LEU A N 1
ATOM 749 C CA . LEU A 1 88 ? -8.082 3.277 -0.903 1.00 82.19 88 LEU A CA 1
ATOM 750 C C . LEU A 1 88 ? -9.038 3.368 -2.091 1.00 82.19 88 LEU A C 1
ATOM 752 O O . LEU A 1 88 ? -9.369 4.465 -2.518 1.00 82.19 88 LEU A O 1
ATOM 756 N N . PHE A 1 89 ? -9.524 2.244 -2.607 1.00 81.81 89 PHE A N 1
ATOM 757 C CA . PHE A 1 89 ? -10.501 2.204 -3.694 1.00 81.81 89 PHE A CA 1
ATOM 758 C C . PHE A 1 89 ? -11.390 0.961 -3.547 1.00 81.81 89 PHE A C 1
ATOM 760 O O . PHE A 1 89 ? -10.998 0.006 -2.866 1.00 81.81 89 PHE A O 1
ATOM 767 N N . PRO A 1 90 ? -12.599 0.948 -4.133 1.00 78.31 90 PRO A N 1
ATOM 768 C CA . PRO A 1 90 ? -13.463 -0.225 -4.104 1.00 78.31 90 PRO A CA 1
ATOM 769 C C . PRO A 1 90 ? -12.868 -1.340 -4.977 1.00 78.31 90 PRO A C 1
ATOM 771 O O . PRO A 1 90 ? -12.910 -1.279 -6.202 1.00 78.31 90 PRO A O 1
ATOM 774 N N . ILE A 1 91 ? -12.307 -2.367 -4.337 1.00 78.88 91 ILE A N 1
ATOM 775 C CA . ILE A 1 91 ? -11.713 -3.532 -5.010 1.00 78.88 91 ILE A CA 1
ATOM 776 C C . ILE A 1 91 ? -12.693 -4.714 -4.945 1.00 78.88 91 ILE A C 1
ATOM 778 O O . ILE A 1 91 ? -13.317 -4.917 -3.896 1.00 78.88 91 ILE A O 1
ATOM 782 N N . PRO A 1 92 ? -12.827 -5.542 -6.002 1.00 84.06 92 PRO A N 1
ATOM 783 C CA . PRO A 1 92 ? -13.611 -6.771 -5.927 1.00 84.06 92 PRO A CA 1
ATOM 784 C C . PRO A 1 92 ? -13.198 -7.660 -4.746 1.00 84.06 92 PRO A C 1
ATOM 786 O O . PRO A 1 92 ? -12.013 -7.798 -4.432 1.00 84.06 92 PRO A O 1
ATOM 789 N N . ARG A 1 93 ? -14.174 -8.324 -4.110 1.00 79.19 93 ARG A N 1
ATOM 790 C CA . ARG A 1 93 ? -13.951 -9.132 -2.890 1.00 79.19 93 ARG A CA 1
ATOM 791 C C . ARG A 1 93 ? -12.876 -10.210 -3.059 1.00 79.19 93 ARG A C 1
ATOM 793 O O . ARG A 1 93 ? -12.175 -10.518 -2.102 1.00 79.19 93 ARG A O 1
ATOM 800 N N . PHE A 1 94 ? -12.737 -10.779 -4.255 1.00 80.38 94 PHE A N 1
ATOM 801 C CA . PHE A 1 94 ? -11.702 -11.772 -4.552 1.00 80.38 94 PHE A CA 1
ATOM 802 C C . PHE A 1 94 ? -10.288 -11.182 -4.461 1.00 80.38 94 PHE A C 1
ATOM 804 O O . PHE A 1 94 ? -9.427 -11.744 -3.791 1.00 80.38 94 PHE A O 1
ATOM 811 N N . VAL A 1 95 ? -10.075 -10.003 -5.048 1.00 80.00 95 VAL A N 1
ATOM 812 C CA . VAL A 1 95 ? -8.788 -9.297 -4.996 1.00 80.00 95 VAL A CA 1
ATOM 813 C C . VAL A 1 95 ? -8.476 -8.872 -3.563 1.00 80.00 95 VAL A C 1
ATOM 815 O O . VAL A 1 95 ? -7.365 -9.078 -3.088 1.00 80.00 95 VAL A O 1
ATOM 818 N N . SER A 1 96 ? -9.475 -8.364 -2.833 1.00 79.06 96 SER A N 1
ATOM 819 C CA . SER A 1 96 ? -9.322 -8.043 -1.410 1.00 79.06 96 SER A CA 1
ATOM 820 C C . SER A 1 96 ? -8.895 -9.265 -0.590 1.00 79.06 96 SER A C 1
ATOM 822 O O . SER A 1 96 ? -7.985 -9.147 0.229 1.00 79.06 96 SER A O 1
ATOM 824 N N . LYS A 1 97 ? -9.473 -10.449 -0.844 1.00 80.56 97 LYS A N 1
ATOM 825 C CA . LYS A 1 97 ? -9.055 -11.697 -0.186 1.00 80.56 97 LYS A CA 1
ATOM 826 C C . LYS A 1 97 ? -7.607 -12.057 -0.498 1.00 80.56 97 LYS A C 1
ATOM 828 O O . LYS A 1 97 ? -6.890 -12.395 0.431 1.00 80.56 97 LYS A O 1
ATOM 833 N N . ILE A 1 98 ? -7.172 -11.965 -1.756 1.00 83.69 98 ILE A N 1
ATOM 834 C CA . ILE A 1 98 ? -5.779 -12.262 -2.134 1.00 83.69 98 ILE A CA 1
ATOM 835 C C . ILE A 1 98 ? -4.819 -11.298 -1.442 1.00 83.69 98 ILE A C 1
ATOM 837 O O . ILE A 1 98 ? -3.851 -11.733 -0.828 1.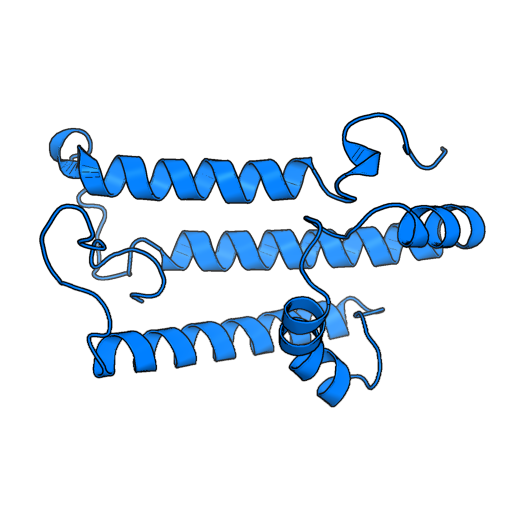00 83.69 98 ILE A O 1
ATOM 841 N N . ILE A 1 99 ? -5.105 -9.995 -1.503 1.00 80.25 99 ILE A N 1
ATOM 842 C CA . ILE A 1 99 ? -4.229 -8.979 -0.916 1.00 80.25 99 ILE A CA 1
ATOM 843 C C . ILE A 1 99 ? -4.155 -9.165 0.595 1.00 80.25 99 ILE A C 1
ATOM 845 O O . ILE A 1 99 ? -3.064 -9.129 1.141 1.00 80.25 99 ILE A O 1
ATOM 849 N N . THR A 1 100 ? -5.276 -9.399 1.277 1.00 81.25 100 THR A N 1
ATOM 850 C CA . THR A 1 100 ? -5.305 -9.552 2.744 1.00 81.25 100 THR A CA 1
ATOM 851 C C . THR A 1 100 ? -4.842 -10.925 3.229 1.00 81.25 100 THR A C 1
ATOM 853 O O . THR A 1 100 ? -4.611 -11.098 4.423 1.00 81.25 100 THR A O 1
ATOM 856 N N . PHE A 1 101 ? -4.667 -11.905 2.339 1.00 81.88 101 PHE A N 1
ATOM 857 C CA . PHE A 1 101 ? -4.324 -13.278 2.707 1.00 81.88 101 PHE A CA 1
ATOM 858 C C . PHE A 1 101 ? -2.989 -13.411 3.462 1.00 81.88 101 PHE A C 1
ATOM 860 O O . PHE A 1 101 ? -3.005 -14.022 4.532 1.00 81.88 101 PHE A O 1
ATOM 867 N N . PRO A 1 102 ? -1.863 -12.806 3.020 1.00 79.62 102 PRO A N 1
ATOM 868 C CA . PRO A 1 102 ? -0.602 -12.857 3.766 1.00 79.62 102 PRO A CA 1
ATOM 869 C C . PRO A 1 102 ? -0.729 -12.267 5.175 1.00 79.62 102 PRO A C 1
ATOM 871 O O . PRO A 1 102 ? -0.241 -12.843 6.144 1.00 79.62 102 PRO A O 1
ATOM 874 N N . VAL A 1 103 ? -1.456 -11.154 5.307 1.00 81.44 103 VAL A N 1
ATOM 875 C CA . VAL A 1 103 ? -1.710 -10.485 6.594 1.00 81.44 103 VAL A CA 1
ATOM 876 C C . VAL A 1 103 ? -2.581 -11.359 7.495 1.00 81.44 103 VAL A C 1
ATOM 878 O O . VAL A 1 103 ? -2.292 -11.514 8.681 1.00 81.44 103 VAL A O 1
ATOM 881 N N . LYS A 1 104 ? -3.614 -11.990 6.929 1.00 83.31 104 LYS A N 1
ATOM 882 C CA . LYS A 1 104 ? -4.514 -12.888 7.654 1.00 83.31 104 LYS A CA 1
ATOM 883 C C . LYS A 1 104 ? -3.807 -14.154 8.125 1.00 83.31 104 LYS A C 1
ATOM 885 O O . LYS A 1 104 ? -4.098 -14.618 9.221 1.00 83.31 104 LYS A O 1
ATOM 890 N N . ILE A 1 105 ? -2.872 -14.694 7.346 1.00 84.38 105 ILE A N 1
ATOM 891 C CA . ILE A 1 105 ? -2.021 -15.805 7.790 1.00 84.38 105 ILE A CA 1
ATOM 892 C C . ILE A 1 105 ? -1.143 -15.363 8.961 1.00 84.38 105 ILE A C 1
ATOM 894 O O . ILE A 1 105 ? -1.059 -16.072 9.962 1.00 84.38 105 ILE A O 1
ATOM 898 N N . LEU A 1 106 ? -0.517 -14.191 8.848 1.00 81.12 106 LEU A N 1
ATOM 899 C CA . LEU A 1 106 ? 0.490 -13.743 9.802 1.00 81.12 106 LEU A CA 1
ATOM 900 C C . LEU A 1 106 ? -0.104 -13.301 11.145 1.00 81.12 106 LEU A C 1
ATOM 902 O O . LEU A 1 106 ? 0.433 -13.636 12.197 1.00 81.12 106 LEU A O 1
ATOM 906 N N . PHE A 1 107 ? -1.230 -12.584 11.118 1.00 81.50 107 PHE A N 1
ATOM 907 C CA . PHE A 1 107 ? -1.831 -11.971 12.308 1.00 81.50 107 PHE A CA 1
ATOM 908 C C . PHE A 1 107 ? -3.196 -12.551 12.692 1.00 81.50 107 PHE A C 1
ATOM 910 O O . PHE A 1 107 ? -3.759 -12.142 13.706 1.00 81.50 107 PHE A O 1
ATOM 917 N N . LYS A 1 108 ? -3.764 -13.475 11.900 1.00 78.81 108 LYS A N 1
ATOM 918 C CA . LYS A 1 108 ? -5.143 -13.998 12.059 1.00 78.81 108 LYS A CA 1
ATOM 919 C C . LYS A 1 108 ? -6.230 -12.911 12.064 1.00 78.81 108 LYS A C 1
ATOM 921 O O . LYS A 1 108 ? -7.365 -13.167 12.461 1.00 78.81 108 LYS A O 1
ATOM 926 N N . LYS A 1 109 ? -5.897 -11.709 11.593 1.00 78.00 109 LYS A N 1
ATOM 927 C CA . LYS A 1 109 ? -6.749 -10.516 11.535 1.00 78.00 109 LYS A CA 1
ATOM 928 C C . LYS A 1 109 ? -6.698 -9.918 10.132 1.00 78.00 109 LYS A C 1
ATOM 930 O O . LYS A 1 109 ? -5.775 -10.189 9.370 1.00 78.00 109 LYS A O 1
ATOM 935 N N . GLU A 1 110 ? -7.697 -9.113 9.785 1.00 70.31 110 GLU A N 1
ATOM 936 C CA . GLU A 1 110 ? -7.798 -8.514 8.445 1.00 70.31 110 GLU A CA 1
ATOM 937 C C . GLU A 1 110 ? -6.917 -7.269 8.260 1.00 70.31 110 GLU A C 1
ATOM 939 O O . GLU A 1 110 ? -6.621 -6.901 7.126 1.00 70.31 110 GLU A O 1
ATOM 944 N N . GLN A 1 111 ? -6.490 -6.620 9.349 1.00 73.44 111 GLN A N 1
ATOM 945 C CA . GLN A 1 111 ? -5.676 -5.402 9.321 1.00 73.44 111 GLN A CA 1
ATOM 946 C C . GLN A 1 111 ? -4.714 -5.341 10.521 1.00 73.44 111 GLN A C 1
ATOM 948 O O . GLN A 1 111 ? -5.046 -5.891 11.576 1.00 73.44 111 GLN A O 1
ATOM 953 N N . PRO A 1 112 ? -3.558 -4.663 10.381 1.00 80.31 112 PRO A N 1
ATOM 954 C CA . PRO A 1 112 ? -2.634 -4.425 11.486 1.00 80.31 112 PRO A CA 1
ATOM 955 C C . PRO A 1 112 ? -3.218 -3.432 12.507 1.00 80.31 112 PRO A C 1
ATOM 957 O O . PRO A 1 112 ? -3.827 -2.428 12.141 1.00 80.31 112 PRO A O 1
ATOM 960 N N . GLU A 1 113 ? -3.008 -3.694 13.795 1.00 83.00 113 GLU A N 1
ATOM 961 C CA . GLU A 1 113 ? -3.505 -2.891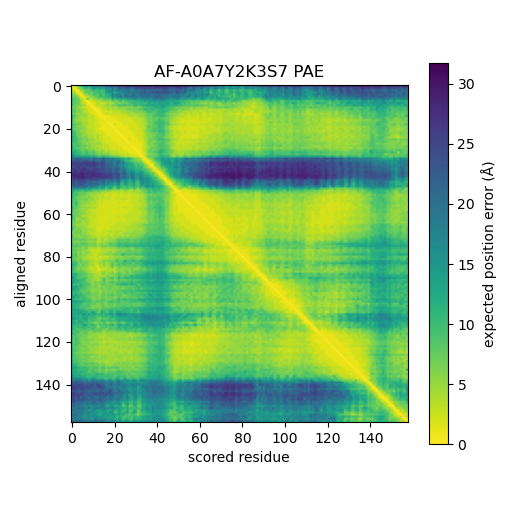 14.927 1.00 83.00 113 GLU A CA 1
ATOM 962 C C . GLU A 1 113 ? -2.375 -2.204 15.716 1.00 83.00 113 GLU A C 1
ATOM 964 O O . GLU A 1 113 ? -2.616 -1.334 16.561 1.00 83.00 113 GLU A O 1
ATOM 969 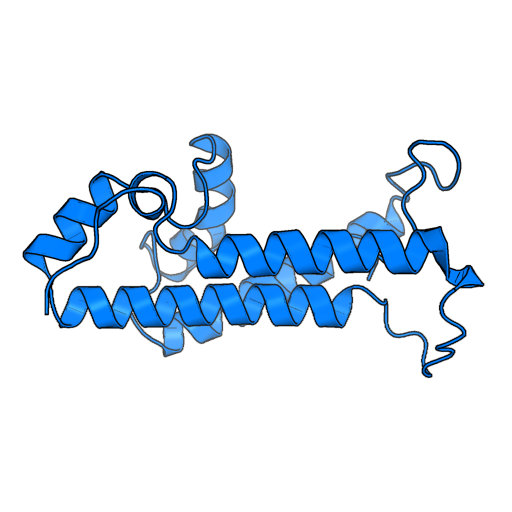N N . SER A 1 114 ? -1.124 -2.573 15.432 1.00 86.75 114 SER A N 1
ATOM 970 C CA . SER A 1 114 ? 0.074 -2.026 16.070 1.00 86.75 114 SER A CA 1
ATOM 971 C C . SER A 1 114 ? 1.101 -1.564 15.042 1.00 86.75 114 SER A C 1
ATOM 973 O O . SER A 1 114 ? 1.263 -2.176 13.990 1.00 86.75 114 SER A O 1
ATOM 975 N N . GLY A 1 115 ? 1.869 -0.521 15.372 1.00 83.50 115 GLY A N 1
ATOM 976 C CA . GLY A 1 115 ? 2.944 -0.033 14.501 1.00 83.50 115 GLY A CA 1
ATOM 977 C C . GLY A 1 115 ? 4.009 -1.096 14.200 1.00 83.50 115 GLY A C 1
ATOM 978 O O . GLY A 1 115 ? 4.552 -1.122 13.100 1.00 83.50 115 GLY A O 1
ATOM 979 N N . LYS A 1 116 ? 4.244 -2.038 15.128 1.00 86.06 116 LYS A N 1
ATOM 980 C CA . LYS A 1 116 ? 5.121 -3.197 14.881 1.00 86.06 116 LYS A CA 1
ATOM 981 C C . LYS A 1 116 ? 4.551 -4.118 13.799 1.00 86.06 116 LYS A C 1
ATOM 983 O O . LYS A 1 116 ? 5.293 -4.585 12.945 1.00 86.06 116 LYS A O 1
ATOM 988 N N . GLU A 1 117 ? 3.239 -4.346 13.812 1.00 87.38 117 GLU A N 1
ATOM 989 C CA . GLU A 1 117 ? 2.559 -5.150 12.791 1.00 87.38 117 GLU A CA 1
ATOM 990 C C . GLU A 1 117 ? 2.614 -4.449 11.431 1.00 87.38 117 GLU A C 1
ATOM 992 O O . GLU A 1 117 ? 2.908 -5.099 10.435 1.00 87.38 117 GLU A O 1
ATOM 997 N N . VAL A 1 118 ? 2.443 -3.120 11.387 1.00 88.00 118 VAL A N 1
ATOM 998 C CA . VAL A 1 118 ? 2.600 -2.323 10.155 1.00 88.00 118 VAL A CA 1
ATOM 999 C C . VAL A 1 118 ? 4.009 -2.460 9.567 1.00 88.00 118 VAL A C 1
ATOM 1001 O O . VAL A 1 118 ? 4.150 -2.619 8.355 1.00 88.00 118 VAL A O 1
ATOM 1004 N N . ALA A 1 119 ? 5.051 -2.446 10.402 1.00 87.56 119 ALA A N 1
ATOM 1005 C CA . ALA A 1 119 ? 6.425 -2.648 9.943 1.00 87.56 119 ALA A CA 1
ATOM 1006 C C . ALA A 1 119 ? 6.644 -4.062 9.379 1.00 87.56 119 ALA A C 1
ATOM 1008 O O . ALA A 1 119 ? 7.258 -4.223 8.331 1.00 87.56 119 ALA A O 1
ATOM 1009 N N . ILE A 1 120 ? 6.105 -5.097 10.025 1.00 87.88 120 ILE A N 1
ATOM 1010 C CA . ILE A 1 120 ? 6.188 -6.469 9.505 1.00 87.88 120 ILE A CA 1
ATOM 1011 C C . ILE A 1 120 ? 5.447 -6.579 8.165 1.00 87.88 120 ILE A C 1
ATOM 1013 O O . ILE A 1 120 ? 5.979 -7.143 7.211 1.00 87.88 120 ILE A O 1
ATOM 1017 N N . VAL A 1 121 ? 4.246 -6.001 8.076 1.00 87.75 121 VAL A N 1
ATOM 1018 C CA . VAL A 1 121 ? 3.462 -5.909 6.838 1.00 87.75 121 VAL A CA 1
ATOM 1019 C C . VAL A 1 121 ? 4.297 -5.278 5.721 1.00 87.75 121 VAL A C 1
ATOM 1021 O O . VAL A 1 121 ? 4.374 -5.850 4.636 1.00 87.75 121 VAL A O 1
ATOM 1024 N N . PHE A 1 122 ? 4.981 -4.163 5.994 1.00 90.00 122 PHE A N 1
ATOM 1025 C CA . PHE A 1 122 ? 5.873 -3.509 5.035 1.00 90.00 122 PHE A CA 1
ATOM 1026 C C . PHE A 1 122 ? 6.909 -4.478 4.457 1.00 90.00 122 PHE A C 1
ATOM 1028 O O . PHE A 1 122 ? 6.990 -4.628 3.239 1.00 90.00 122 PHE A O 1
ATOM 1035 N N . PHE A 1 123 ? 7.664 -5.175 5.312 1.00 90.12 123 PHE A N 1
ATOM 1036 C CA . PHE A 1 123 ? 8.715 -6.090 4.859 1.00 90.12 123 PHE A CA 1
ATOM 1037 C C . PHE A 1 123 ? 8.163 -7.302 4.106 1.00 90.12 123 PHE A C 1
ATOM 1039 O O . PHE A 1 123 ? 8.760 -7.727 3.118 1.00 90.12 123 PHE A O 1
ATOM 1046 N N . VAL A 1 124 ? 7.010 -7.833 4.523 1.00 89.56 124 VAL A N 1
ATOM 1047 C CA . VAL A 1 124 ? 6.352 -8.949 3.828 1.00 89.56 124 VAL A CA 1
ATOM 1048 C C . VAL A 1 124 ? 5.937 -8.537 2.418 1.00 89.56 124 VAL A C 1
ATOM 1050 O O . VAL A 1 124 ? 6.278 -9.228 1.460 1.00 89.56 124 VAL A O 1
ATOM 1053 N N . TYR A 1 125 ? 5.248 -7.403 2.260 1.00 87.25 125 TYR A N 1
ATOM 1054 C CA . TYR A 1 125 ? 4.849 -6.936 0.930 1.00 87.25 125 TYR A CA 1
ATOM 1055 C C . TYR A 1 125 ? 6.044 -6.517 0.080 1.00 87.25 125 TYR A C 1
ATOM 1057 O O . TYR A 1 125 ? 6.045 -6.798 -1.114 1.00 87.25 125 TYR A O 1
ATOM 1065 N N . LEU A 1 126 ? 7.075 -5.915 0.676 1.00 89.12 126 LEU A N 1
ATOM 1066 C CA . LEU A 1 126 ? 8.313 -5.604 -0.031 1.00 89.12 126 LEU A CA 1
ATOM 1067 C C . LEU A 1 126 ? 8.955 -6.880 -0.597 1.00 89.12 126 LEU A C 1
ATOM 1069 O O . LEU A 1 126 ? 9.263 -6.933 -1.784 1.00 89.12 126 LEU A O 1
ATOM 1073 N N . GLY A 1 127 ? 9.082 -7.931 0.220 1.00 88.38 127 GLY A N 1
ATOM 1074 C CA . GLY A 1 127 ? 9.614 -9.223 -0.214 1.00 88.38 127 GLY A CA 1
ATOM 1075 C C . GLY A 1 127 ? 8.769 -9.881 -1.307 1.00 88.38 127 GLY A C 1
ATOM 1076 O O . GLY A 1 127 ? 9.313 -10.328 -2.313 1.00 88.38 127 GLY A O 1
ATOM 1077 N N . ILE A 1 128 ? 7.439 -9.884 -1.158 1.00 87.69 128 ILE A N 1
ATOM 1078 C CA . ILE A 1 128 ? 6.517 -10.419 -2.174 1.00 87.69 128 ILE A CA 1
ATOM 1079 C C . ILE A 1 128 ? 6.663 -9.664 -3.500 1.00 87.69 128 ILE A C 1
ATOM 1081 O O . ILE A 1 128 ? 6.708 -10.294 -4.553 1.00 87.69 128 ILE A O 1
ATOM 1085 N N . LEU A 1 129 ? 6.744 -8.332 -3.469 1.00 86.50 129 LEU A N 1
ATOM 1086 C CA . LEU A 1 129 ? 6.848 -7.510 -4.676 1.00 86.50 129 LEU A CA 1
ATOM 1087 C C . LEU A 1 129 ? 8.196 -7.683 -5.382 1.00 86.50 129 LEU A C 1
ATOM 1089 O O . LEU A 1 129 ? 8.222 -7.741 -6.610 1.00 86.50 129 LEU A O 1
ATOM 1093 N N . ILE A 1 130 ? 9.290 -7.824 -4.629 1.00 85.00 130 ILE A N 1
ATOM 1094 C CA . ILE A 1 130 ? 10.611 -8.142 -5.188 1.00 85.00 130 ILE A CA 1
ATOM 1095 C C . ILE A 1 130 ? 10.595 -9.534 -5.830 1.00 85.00 130 ILE A C 1
ATOM 1097 O O . ILE A 1 130 ? 11.006 -9.680 -6.976 1.00 85.00 130 ILE A O 1
ATOM 1101 N N . LEU A 1 131 ? 10.065 -10.551 -5.143 1.00 85.62 131 LEU A N 1
ATOM 1102 C CA . LEU A 1 131 ? 9.956 -11.907 -5.696 1.00 85.62 131 LEU A CA 1
ATOM 1103 C C . LEU A 1 131 ? 9.099 -11.941 -6.962 1.00 85.62 131 LEU A C 1
ATOM 1105 O O . LEU A 1 131 ? 9.488 -12.550 -7.957 1.00 85.62 131 LEU A O 1
ATOM 1109 N N . LEU A 1 132 ? 7.949 -11.264 -6.939 1.00 83.62 132 LEU A N 1
ATOM 1110 C CA . LEU A 1 132 ? 7.074 -11.153 -8.098 1.00 83.62 132 LEU A CA 1
ATOM 1111 C C . LEU A 1 132 ? 7.814 -10.493 -9.262 1.00 83.62 132 LEU A C 1
ATOM 1113 O O . LEU A 1 132 ? 7.745 -10.982 -10.384 1.00 83.62 132 LEU A O 1
ATOM 1117 N N . SER A 1 133 ? 8.568 -9.433 -8.987 1.00 80.25 133 SER A N 1
ATOM 1118 C CA . SER A 1 133 ? 9.376 -8.768 -9.998 1.00 80.25 133 SER A CA 1
ATOM 1119 C C . SER A 1 133 ? 10.439 -9.681 -10.619 1.00 80.25 133 SER A C 1
ATOM 1121 O O . SER A 1 133 ? 10.567 -9.727 -11.843 1.00 80.25 133 SER A O 1
ATOM 1123 N N . LEU A 1 134 ? 11.154 -10.468 -9.811 1.00 79.56 134 LEU A N 1
ATOM 1124 C CA . LEU A 1 134 ? 12.137 -11.434 -10.312 1.00 79.56 134 LEU A CA 1
ATOM 1125 C C . LEU A 1 134 ? 11.487 -12.490 -11.216 1.00 79.56 134 LEU A C 1
ATOM 1127 O O . LEU A 1 134 ? 12.027 -12.820 -12.269 1.00 79.56 134 LEU A O 1
ATOM 1131 N N . ILE A 1 135 ? 10.301 -12.979 -10.843 1.00 81.38 135 ILE A N 1
ATOM 1132 C CA . ILE A 1 135 ? 9.526 -13.928 -11.655 1.00 81.38 135 ILE A CA 1
ATOM 1133 C C . ILE A 1 135 ? 9.102 -13.288 -12.984 1.00 81.38 135 ILE A C 1
ATOM 1135 O O . ILE A 1 135 ? 9.244 -13.905 -14.039 1.00 81.38 135 ILE A O 1
ATOM 1139 N N . PHE A 1 136 ? 8.614 -12.045 -12.959 1.00 74.25 136 PHE A N 1
ATOM 1140 C CA . PHE A 1 136 ? 8.223 -11.317 -14.169 1.00 74.25 136 PHE A CA 1
ATOM 1141 C C . PHE A 1 136 ? 9.403 -11.084 -15.120 1.00 74.25 136 PHE A C 1
ATOM 1143 O O . PHE A 1 136 ? 9.252 -11.262 -16.329 1.00 74.25 136 PHE A O 1
ATOM 1150 N N . ASN A 1 137 ? 10.575 -10.742 -14.578 1.00 70.19 137 ASN A N 1
ATOM 1151 C CA . ASN A 1 137 ? 11.818 -10.620 -15.338 1.00 70.19 137 ASN A CA 1
ATOM 1152 C C . ASN A 1 137 ? 12.244 -11.959 -15.965 1.00 70.19 137 ASN A C 1
ATOM 1154 O O . ASN A 1 137 ? 12.660 -11.987 -17.121 1.00 70.19 137 ASN A O 1
ATOM 1158 N N . ALA A 1 138 ? 12.112 -13.071 -15.235 1.00 72.44 138 ALA A N 1
ATOM 1159 C CA . ALA A 1 138 ? 12.508 -14.395 -15.714 1.00 72.44 138 ALA A CA 1
ATOM 1160 C C . ALA A 1 138 ? 11.593 -14.948 -16.824 1.00 72.44 138 ALA A C 1
ATOM 1162 O O . ALA A 1 138 ? 12.065 -15.669 -17.700 1.00 72.44 138 ALA A O 1
ATOM 1163 N N . ILE A 1 139 ? 10.295 -14.628 -16.784 1.00 70.44 139 ILE A N 1
ATOM 1164 C CA . ILE A 1 139 ? 9.287 -15.185 -17.705 1.00 70.44 139 ILE A CA 1
ATOM 1165 C C . ILE A 1 139 ? 9.056 -14.282 -18.936 1.00 70.44 139 ILE A C 1
ATOM 1167 O O . ILE A 1 139 ? 8.437 -14.723 -19.899 1.00 70.44 139 ILE A O 1
ATOM 1171 N N . ASP A 1 140 ? 9.567 -13.042 -18.942 1.00 66.06 140 ASP A N 1
ATOM 1172 C CA . ASP A 1 140 ? 9.415 -12.080 -20.054 1.00 66.06 140 ASP A CA 1
ATOM 1173 C C . ASP A 1 140 ? 7.942 -11.933 -20.495 1.00 66.06 140 ASP A C 1
ATOM 1175 O O . ASP A 1 140 ? 7.602 -11.888 -21.674 1.00 66.06 140 ASP A O 1
ATOM 1179 N N . LEU A 1 141 ? 7.045 -11.903 -19.501 1.00 60.50 141 LEU A N 1
ATOM 1180 C CA . LEU A 1 141 ? 5.598 -12.106 -19.654 1.00 60.50 141 LEU A CA 1
ATOM 1181 C C . LEU A 1 141 ? 4.882 -11.006 -20.474 1.00 60.50 141 LEU A C 1
ATOM 1183 O O . LEU A 1 141 ? 3.706 -11.163 -20.799 1.00 60.50 141 LEU A O 1
ATOM 1187 N N . MET A 1 142 ? 5.543 -9.888 -20.803 1.00 58.22 142 MET A N 1
ATOM 1188 C CA . MET A 1 142 ? 4.962 -8.799 -21.600 1.00 58.22 142 MET A CA 1
ATOM 1189 C C . MET A 1 142 ? 5.801 -8.465 -22.843 1.00 58.22 142 MET A C 1
ATOM 1191 O O . MET A 1 142 ? 7.031 -8.499 -22.784 1.00 58.22 142 MET A O 1
ATOM 1195 N N . PRO A 1 143 ? 5.152 -8.084 -23.965 1.00 56.41 143 PRO A N 1
ATOM 1196 C CA . PRO A 1 143 ? 5.841 -7.703 -25.191 1.00 56.41 143 PRO A CA 1
ATOM 1197 C C . PRO A 1 143 ? 6.837 -6.564 -24.953 1.00 56.41 143 PRO A C 1
ATOM 1199 O O . PRO A 1 143 ? 6.499 -5.522 -24.394 1.00 56.41 143 PRO A O 1
ATOM 1202 N N . ARG A 1 144 ? 8.069 -6.752 -25.428 1.00 58.06 144 ARG A N 1
ATOM 1203 C CA . ARG A 1 144 ? 9.193 -5.815 -25.252 1.00 58.06 144 ARG A CA 1
ATOM 1204 C C . ARG A 1 144 ? 9.067 -4.525 -26.070 1.00 58.06 144 ARG A C 1
ATOM 1206 O O . ARG A 1 144 ? 9.791 -3.565 -25.819 1.00 58.06 144 ARG A O 1
ATOM 1213 N N . SER A 1 145 ? 8.196 -4.509 -27.075 1.00 55.62 145 SER A N 1
ATOM 1214 C CA . SER A 1 145 ? 8.019 -3.400 -28.015 1.00 55.62 145 SER A CA 1
ATOM 1215 C C . SER A 1 145 ? 6.588 -3.359 -28.568 1.00 55.62 145 SER A C 1
ATOM 1217 O O . SER A 1 145 ? 5.863 -4.353 -28.535 1.00 55.62 145 SER A O 1
ATOM 1219 N N . GLY A 1 146 ? 6.170 -2.185 -29.053 1.00 55.88 146 GLY A N 1
ATOM 1220 C CA . GLY A 1 146 ? 4.825 -1.923 -29.583 1.00 55.88 146 GLY A CA 1
ATOM 1221 C C . GLY A 1 146 ? 3.991 -0.993 -28.695 1.00 55.88 146 GLY A C 1
ATOM 1222 O O . GLY A 1 146 ? 4.462 -0.501 -27.673 1.00 55.88 146 GLY A O 1
ATOM 1223 N N . LEU A 1 147 ? 2.731 -0.750 -29.075 1.00 53.53 147 LEU A N 1
ATOM 1224 C CA . LEU A 1 147 ? 1.797 0.109 -28.322 1.00 53.53 147 LEU A CA 1
ATOM 1225 C C . LEU A 1 147 ? 1.618 -0.369 -26.861 1.00 53.53 147 LEU A C 1
ATOM 1227 O O . LEU A 1 147 ? 1.504 0.442 -25.943 1.00 53.53 147 LEU A O 1
ATOM 1231 N N . TRP A 1 148 ? 1.679 -1.692 -26.671 1.00 56.53 148 TRP A N 1
ATOM 1232 C CA . TRP A 1 148 ? 1.605 -2.413 -25.395 1.00 56.53 148 TRP A CA 1
ATOM 1233 C C . TRP A 1 148 ? 2.975 -2.677 -24.743 1.00 56.53 148 TRP A C 1
ATOM 1235 O O . TRP A 1 148 ? 3.041 -3.365 -23.728 1.00 56.53 148 TRP A O 1
ATOM 1245 N N . GLY A 1 149 ? 4.063 -2.152 -25.318 1.00 58.75 149 GLY A N 1
ATOM 1246 C CA . GLY A 1 149 ? 5.415 -2.326 -24.795 1.00 58.75 149 GLY A CA 1
ATOM 1247 C C . GLY A 1 149 ? 5.589 -1.637 -23.444 1.00 58.75 149 GLY A C 1
ATOM 1248 O O . GLY A 1 149 ? 5.406 -0.419 -23.338 1.00 58.75 149 GLY A O 1
ATOM 1249 N N . PHE A 1 150 ? 5.941 -2.408 -22.414 1.00 58.91 150 PHE A N 1
ATOM 1250 C CA . PHE A 1 150 ? 6.238 -1.875 -21.085 1.00 58.91 150 PHE A CA 1
ATOM 1251 C C . PHE A 1 150 ? 7.723 -1.499 -20.972 1.00 58.91 150 PHE A C 1
ATOM 1253 O O . PHE A 1 150 ? 8.588 -2.297 -21.338 1.00 58.91 150 PHE A O 1
ATOM 1260 N N . PRO A 1 151 ? 8.056 -0.290 -20.486 1.00 62.69 151 PRO A N 1
ATOM 1261 C CA . PRO A 1 151 ? 9.447 0.109 -20.330 1.00 62.69 151 PRO A CA 1
ATOM 1262 C C . PRO A 1 151 ? 10.142 -0.699 -19.224 1.00 62.69 151 PRO A C 1
ATOM 1264 O O . PRO A 1 151 ? 9.582 -0.888 -18.146 1.00 62.69 151 PRO A O 1
ATOM 1267 N N . LYS A 1 152 ? 11.400 -1.095 -19.473 1.00 58.88 152 LYS A N 1
ATOM 1268 C CA . LYS A 1 152 ? 12.241 -1.939 -18.593 1.00 58.88 152 LYS A CA 1
ATOM 1269 C C . LYS A 1 152 ? 12.490 -1.389 -17.181 1.00 58.88 152 LYS A C 1
ATOM 1271 O O . LYS A 1 152 ? 13.007 -2.106 -16.339 1.00 58.88 152 LYS A O 1
ATOM 1276 N N . ASN A 1 153 ? 12.124 -0.136 -16.925 1.00 63.31 153 ASN A N 1
ATOM 1277 C CA . ASN A 1 153 ? 12.424 0.565 -15.679 1.00 63.31 153 ASN A CA 1
ATOM 1278 C C . ASN A 1 153 ? 11.157 0.874 -14.861 1.00 63.31 153 ASN A C 1
ATOM 1280 O O . ASN A 1 153 ? 11.170 1.788 -14.033 1.00 63.31 153 ASN A O 1
ATOM 1284 N N . VAL A 1 154 ? 10.046 0.180 -15.144 1.00 63.25 154 VAL A N 1
ATOM 1285 C CA . VAL A 1 154 ? 8.770 0.334 -14.433 1.00 63.25 154 VAL A CA 1
ATOM 1286 C C . VAL A 1 154 ? 8.313 -1.006 -13.876 1.00 63.25 154 VAL A C 1
ATOM 1288 O O . VAL A 1 154 ? 8.355 -2.016 -14.574 1.00 63.25 154 VAL A O 1
ATOM 1291 N N . PHE A 1 155 ? 7.802 -1.004 -12.641 1.00 58.19 155 PHE A N 1
ATOM 1292 C CA . PHE A 1 155 ? 7.204 -2.175 -12.009 1.00 58.19 155 PHE A CA 1
ATOM 1293 C C . PHE A 1 155 ? 6.164 -2.815 -12.955 1.00 58.19 155 PHE A C 1
ATOM 1295 O O . PHE A 1 155 ? 5.303 -2.087 -13.467 1.00 58.19 155 PHE A O 1
ATOM 1302 N N . PRO A 1 156 ? 6.222 -4.142 -13.191 1.00 57.66 156 PRO A N 1
ATOM 1303 C CA . PRO A 1 156 ? 6.906 -5.166 -12.389 1.00 57.66 156 PRO A CA 1
ATOM 1304 C C . PRO A 1 156 ? 8.394 -5.411 -12.690 1.00 57.66 156 PRO A C 1
ATOM 1306 O O . PRO A 1 156 ? 8.956 -6.330 -12.108 1.00 57.66 156 PRO A O 1
ATOM 1309 N N . TYR A 1 157 ? 9.057 -4.615 -13.528 1.00 58.91 157 TYR A N 1
ATOM 1310 C CA . TYR A 1 157 ? 10.491 -4.752 -13.802 1.00 58.91 157 TYR A CA 1
ATOM 1311 C C . TYR A 1 157 ? 11.313 -3.975 -12.756 1.00 58.91 157 TYR A C 1
ATOM 1313 O O . TYR A 1 157 ? 11.361 -2.741 -12.768 1.00 58.91 157 TYR A O 1
ATOM 1321 N N . LEU A 1 158 ? 11.870 -4.716 -11.794 1.00 59.31 158 LEU A N 1
ATOM 1322 C CA . LEU A 1 158 ? 12.894 -4.300 -10.826 1.00 59.31 158 LEU A CA 1
ATOM 1323 C C . LEU A 1 158 ? 14.208 -5.031 -11.135 1.00 59.31 158 LEU A C 1
ATOM 1325 O O . LEU A 1 158 ? 14.195 -5.922 -12.013 1.00 59.31 158 LEU A O 1
#

Radius of gyration: 18.16 Å; Cα contacts (8 Å, |Δi|>4): 127; chains: 1; bounding box: 43×33×49 Å

Secondary structure (DSSP, 8-state):
-----SGGGGT-S-HHHHHHHHHHHHHHHHHHHTTTS-----SS---TTHHHHHHHHHHHHHHHHHHHHHHHH-HHHHHHHHHHS-SSS---HHHHHHHHHHHHHHHSSSS--SHHHHHHHHHHHHHHHHHHHHHHHHHT-S-SSSTTPPPTTSTT--